Protein AF-A0A433VHS5-F1 (afdb_monomer_lite)

Secondary structure (DSSP, 8-state):
--SSTT---HHHHHHHHHHHHHTGGG--HHHHHHHHHHTT-HHHHHHHHHHHT-

pLDDT: mean 89.33, std 12.87, range [49.38, 97.88]

Structure (mmCIF, N/CA/C/O backbone):
data_AF-A0A433VHS5-F1
#
_entry.id   AF-A0A433VHS5-F1
#
loop_
_atom_site.group_PDB
_atom_site.id
_atom_site.type_symbol
_atom_site.label_atom_id
_atom_site.label_alt_id
_atom_site.label_comp_id
_atom_site.label_asym_id
_atom_site.label_entity_id
_atom_site.label_seq_id
_atom_site.pdbx_PDB_ins_code
_atom_site.Cartn_x
_atom_site.Cartn_y
_atom_site.Cartn_z
_atom_site.occupancy
_atom_site.B_iso_or_equiv
_atom_site.auth_seq_id
_atom_site.auth_comp_id
_atom_site.auth_asym_id
_atom_site.auth_atom_id
_atom_site.pdbx_PDB_model_num
ATOM 1 N N . MET A 1 1 ? 16.622 1.155 -10.119 1.00 49.38 1 MET A N 1
ATOM 2 C CA . MET A 1 1 ? 16.378 2.451 -9.449 1.00 49.38 1 MET A CA 1
ATOM 3 C C . MET A 1 1 ? 15.954 2.112 -8.029 1.00 49.38 1 MET A C 1
ATOM 5 O O . MET A 1 1 ? 15.025 1.341 -7.891 1.00 49.38 1 MET A O 1
ATOM 9 N N . LEU A 1 2 ? 16.688 2.537 -6.997 1.00 58.72 2 LEU A N 1
ATOM 10 C CA . LEU A 1 2 ? 16.376 2.195 -5.601 1.00 58.72 2 LEU A CA 1
ATOM 11 C C . LEU A 1 2 ? 15.496 3.306 -5.030 1.00 58.72 2 LEU A C 1
ATOM 13 O O . LEU A 1 2 ? 16.009 4.334 -4.590 1.00 58.72 2 LEU A O 1
ATOM 17 N N . TRP A 1 3 ? 14.179 3.145 -5.110 1.00 59.06 3 TRP A N 1
ATOM 18 C CA . TRP A 1 3 ? 13.262 4.067 -4.446 1.00 59.06 3 TRP A CA 1
ATOM 19 C C . TRP A 1 3 ? 13.546 4.063 -2.936 1.00 59.06 3 TRP A C 1
ATOM 21 O O . TRP A 1 3 ? 13.802 3.018 -2.347 1.00 59.06 3 TRP A O 1
ATOM 31 N N . GLY A 1 4 ? 13.592 5.242 -2.316 1.00 62.78 4 GLY A N 1
ATOM 32 C CA . GLY A 1 4 ? 13.687 5.372 -0.859 1.00 62.78 4 GLY A CA 1
ATOM 33 C C . GLY A 1 4 ? 15.043 5.074 -0.197 1.00 62.78 4 GLY A C 1
ATOM 34 O O . GLY A 1 4 ? 15.231 5.523 0.936 1.00 62.78 4 GLY A O 1
ATOM 35 N N . LYS A 1 5 ? 16.025 4.418 -0.849 1.00 56.25 5 LYS A N 1
ATOM 36 C CA . LYS A 1 5 ? 17.324 4.133 -0.196 1.00 56.25 5 LYS A CA 1
ATOM 37 C C . LYS A 1 5 ? 18.059 5.423 0.196 1.00 56.25 5 LYS A C 1
ATOM 39 O O . LYS A 1 5 ? 18.635 6.115 -0.640 1.00 56.25 5 LYS A O 1
ATOM 44 N N . GLY A 1 6 ? 18.044 5.711 1.500 1.00 61.47 6 GLY A N 1
ATOM 45 C CA . GLY A 1 6 ? 18.782 6.792 2.162 1.00 61.47 6 GLY A CA 1
ATOM 46 C C . GLY A 1 6 ? 17.960 8.015 2.584 1.00 61.47 6 GLY A C 1
ATOM 47 O O . GLY A 1 6 ? 18.495 8.859 3.299 1.00 61.47 6 GLY A O 1
ATOM 48 N N . LYS A 1 7 ? 16.686 8.139 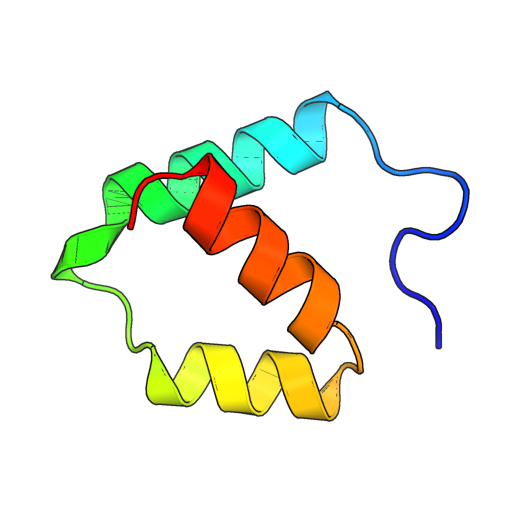2.176 1.00 60.69 7 LYS A N 1
ATOM 49 C CA . LYS A 1 7 ? 15.801 9.263 2.561 1.00 60.69 7 LYS A CA 1
ATOM 50 C C . LYS A 1 7 ? 14.333 8.841 2.658 1.00 60.69 7 LYS A C 1
ATOM 52 O O . LYS A 1 7 ? 13.457 9.507 2.111 1.00 60.69 7 LYS A O 1
ATOM 57 N N . GLN A 1 8 ? 14.051 7.735 3.334 1.00 66.44 8 GLN A N 1
ATOM 58 C CA . GLN A 1 8 ? 12.674 7.412 3.685 1.00 66.44 8 GLN A CA 1
ATOM 59 C C . GLN A 1 8 ? 12.212 8.401 4.754 1.00 66.44 8 GLN A C 1
ATOM 61 O O . GLN A 1 8 ? 12.736 8.433 5.866 1.00 66.44 8 GLN A O 1
ATOM 66 N N . SER A 1 9 ? 11.280 9.282 4.395 1.00 85.31 9 SER A N 1
ATOM 67 C CA . SER A 1 9 ? 10.657 10.138 5.392 1.00 85.31 9 SER A CA 1
ATOM 68 C C . SER A 1 9 ? 9.708 9.291 6.225 1.00 85.31 9 SER A C 1
ATOM 70 O O . SER A 1 9 ? 8.740 8.747 5.701 1.00 85.31 9 SER A O 1
ATOM 72 N N . GLU A 1 10 ? 9.928 9.273 7.533 1.00 87.00 10 GLU A N 1
ATOM 73 C CA . GLU A 1 10 ? 8.998 8.737 8.532 1.00 87.00 10 GLU A CA 1
ATOM 74 C C . GLU A 1 10 ? 7.542 9.178 8.302 1.00 87.00 10 GLU A C 1
ATOM 76 O O . GLU A 1 10 ? 6.600 8.424 8.533 1.00 87.00 10 GLU A O 1
ATOM 81 N N . LYS A 1 11 ? 7.335 10.410 7.813 1.00 90.44 11 LYS A N 1
ATOM 82 C CA . LYS A 1 11 ? 6.000 10.903 7.464 1.00 90.44 11 LYS A CA 1
ATOM 83 C C . LYS A 1 11 ? 5.429 10.175 6.245 1.00 90.44 11 LYS A C 1
ATOM 85 O O . LYS A 1 11 ? 4.311 9.688 6.322 1.00 90.44 11 LYS A O 1
ATOM 90 N N . GLN A 1 12 ? 6.196 10.081 5.158 1.00 88.12 12 GLN A N 1
ATOM 91 C CA . GLN A 1 12 ? 5.757 9.401 3.934 1.00 88.12 12 GLN A CA 1
ATOM 92 C C . GLN A 1 12 ? 5.444 7.928 4.194 1.00 88.12 12 GLN A C 1
ATOM 94 O O . GLN A 1 12 ? 4.462 7.415 3.671 1.00 88.12 12 GLN A O 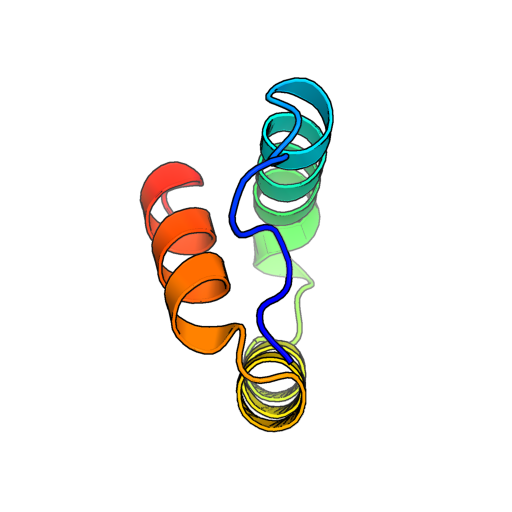1
ATOM 99 N N . TRP A 1 13 ? 6.244 7.267 5.033 1.00 92.62 13 TRP A N 1
ATOM 100 C CA . TRP A 1 13 ? 5.981 5.888 5.423 1.00 92.62 13 TRP A CA 1
ATOM 101 C C . TRP A 1 13 ? 4.651 5.753 6.168 1.00 92.62 13 TRP A C 1
ATOM 103 O O . TRP A 1 13 ? 3.798 4.967 5.765 1.00 92.62 13 TRP A O 1
ATOM 113 N N . ARG A 1 14 ? 4.407 6.595 7.183 1.00 94.06 14 ARG A N 1
ATOM 114 C CA . ARG A 1 14 ? 3.117 6.613 7.893 1.00 94.06 14 ARG A CA 1
ATOM 115 C C . ARG A 1 14 ? 1.931 6.916 6.980 1.00 94.06 14 ARG A C 1
ATOM 117 O O . ARG A 1 14 ? 0.872 6.326 7.178 1.00 94.06 14 ARG A O 1
ATOM 124 N N . ASP A 1 15 ? 2.104 7.796 5.995 1.00 94.56 15 ASP A N 1
ATOM 125 C CA . ASP A 1 15 ? 1.059 8.107 5.017 1.00 94.56 15 ASP A CA 1
ATOM 126 C C . ASP A 1 15 ? 0.717 6.863 4.169 1.00 94.56 15 ASP A C 1
ATOM 128 O O . ASP A 1 15 ? -0.460 6.540 4.005 1.00 94.56 15 ASP A O 1
ATOM 132 N N . VAL A 1 16 ? 1.726 6.108 3.708 1.00 93.56 16 VAL A N 1
ATOM 133 C CA . VAL A 1 16 ? 1.534 4.830 2.990 1.00 93.56 16 VAL A CA 1
ATOM 134 C C . VAL A 1 16 ? 0.793 3.814 3.862 1.00 93.56 16 VAL A C 1
ATOM 136 O O . VAL A 1 16 ? -0.229 3.279 3.432 1.00 93.56 16 VAL A O 1
ATOM 139 N N . LEU A 1 17 ? 1.244 3.591 5.102 1.00 95.81 17 LEU A N 1
ATOM 140 C CA . LEU A 1 17 ? 0.584 2.660 6.027 1.00 95.81 17 LEU A CA 1
ATOM 141 C C . LEU A 1 17 ? -0.871 3.063 6.311 1.00 95.81 17 LEU A C 1
ATOM 143 O O . LEU A 1 17 ? -1.749 2.206 6.406 1.00 95.81 17 LEU A O 1
ATOM 147 N N . GLY A 1 18 ? -1.136 4.365 6.441 1.00 96.06 18 GLY A N 1
ATOM 148 C CA . GLY A 1 18 ? -2.481 4.898 6.648 1.00 96.06 18 GLY A CA 1
ATOM 149 C C . GLY A 1 18 ? -3.414 4.613 5.472 1.00 96.06 18 GLY A C 1
ATOM 150 O O . GLY A 1 18 ? -4.543 4.173 5.687 1.00 96.06 18 GLY A O 1
ATOM 151 N N . ILE A 1 19 ? -2.938 4.805 4.237 1.00 95.44 19 ILE A N 1
ATOM 152 C CA . ILE A 1 19 ? -3.707 4.503 3.020 1.00 95.44 19 ILE A CA 1
ATOM 153 C C . ILE A 1 19 ? -4.010 3.009 2.933 1.00 95.44 19 ILE A C 1
ATOM 155 O O . ILE A 1 19 ? -5.159 2.641 2.697 1.00 95.44 19 ILE A O 1
ATOM 159 N N . LEU A 1 20 ? -3.005 2.161 3.164 1.00 96.00 20 LEU A N 1
ATOM 160 C CA . LEU A 1 20 ? -3.161 0.710 3.111 1.00 96.00 20 LEU A CA 1
ATOM 161 C C . LEU A 1 20 ? -4.222 0.206 4.098 1.00 96.00 20 LEU A C 1
ATOM 163 O O . LEU A 1 20 ? -5.096 -0.566 3.715 1.00 96.00 20 LEU A O 1
ATOM 167 N N . LYS A 1 21 ? -4.204 0.703 5.340 1.00 95.94 21 LYS A N 1
ATOM 168 C CA . LYS A 1 21 ? -5.222 0.371 6.351 1.00 95.94 21 LYS A CA 1
ATOM 169 C C . LYS A 1 21 ? -6.608 0.884 5.969 1.00 95.94 21 LYS A C 1
ATOM 171 O O . LYS A 1 21 ? -7.592 0.175 6.136 1.00 95.94 21 LYS A O 1
ATOM 176 N N . ALA A 1 22 ? -6.694 2.121 5.479 1.00 96.81 22 ALA A N 1
ATOM 177 C CA . ALA A 1 22 ? -7.970 2.754 5.153 1.00 96.81 22 ALA A CA 1
ATOM 178 C C . ALA A 1 22 ? -8.650 2.148 3.916 1.00 96.81 22 ALA A C 1
ATOM 180 O O . ALA A 1 22 ? -9.869 2.236 3.795 1.00 96.81 22 ALA A O 1
ATOM 181 N N . GLN A 1 23 ? -7.871 1.576 2.995 1.00 95.88 23 GLN A N 1
ATOM 182 C CA . GLN A 1 23 ? -8.353 1.038 1.722 1.00 95.88 23 GLN A CA 1
ATOM 183 C C . GLN A 1 23 ? -8.258 -0.491 1.640 1.00 95.88 23 GLN A C 1
ATOM 185 O O . GLN A 1 23 ? -8.481 -1.035 0.569 1.00 95.88 23 GLN A O 1
ATOM 190 N N . PHE A 1 24 ? -7.943 -1.193 2.732 1.00 93.50 24 PHE A N 1
ATOM 191 C CA . PHE A 1 24 ? -7.708 -2.645 2.730 1.00 93.50 24 PHE A CA 1
A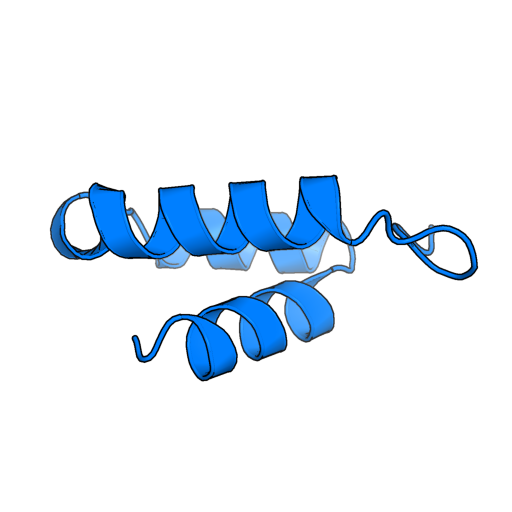TOM 192 C C . PHE A 1 24 ? -8.753 -3.433 1.915 1.00 93.50 24 PHE A C 1
ATOM 194 O O . PHE A 1 24 ? -8.400 -4.165 0.997 1.00 93.50 24 PHE A O 1
ATOM 201 N N . ASP A 1 25 ? -10.044 -3.197 2.158 1.00 93.94 25 ASP A N 1
ATOM 202 C CA . ASP A 1 25 ? -11.124 -3.921 1.471 1.00 93.94 25 ASP A CA 1
ATOM 203 C C . ASP A 1 25 ? -11.318 -3.526 -0.010 1.00 93.94 25 ASP A C 1
ATOM 205 O O . ASP A 1 25 ? -11.974 -4.246 -0.763 1.00 93.94 25 ASP A O 1
ATOM 209 N N . SER A 1 26 ? -10.800 -2.370 -0.437 1.00 94.69 26 SER A N 1
ATOM 210 C CA . SER A 1 26 ? -10.998 -1.801 -1.780 1.00 94.69 26 SER A CA 1
ATOM 211 C C . SER A 1 26 ? -9.756 -1.884 -2.673 1.00 94.69 26 SER A C 1
ATOM 213 O O . SER A 1 26 ? -9.838 -1.573 -3.865 1.00 94.69 26 SER A O 1
ATOM 215 N N . LEU A 1 27 ? -8.606 -2.287 -2.123 1.00 93.06 27 LEU A N 1
ATOM 216 C CA . LEU A 1 27 ? -7.354 -2.384 -2.863 1.00 93.06 27 LEU A CA 1
ATOM 217 C C . LEU A 1 27 ? -7.349 -3.582 -3.814 1.00 93.06 27 LEU A C 1
ATOM 219 O O . LEU A 1 27 ? -7.601 -4.726 -3.441 1.00 93.06 27 LEU A O 1
ATOM 223 N N . GLU A 1 28 ? -6.942 -3.330 -5.056 1.00 95.81 28 GLU A N 1
ATOM 224 C CA . GLU A 1 28 ? -6.620 -4.392 -6.003 1.00 95.81 28 GLU A CA 1
ATOM 225 C C . GLU A 1 28 ? -5.165 -4.846 -5.801 1.00 95.81 28 GLU A C 1
ATOM 227 O O . GLU A 1 28 ? -4.225 -4.329 -6.411 1.00 95.81 28 GLU A O 1
ATOM 232 N N . TYR A 1 29 ? -4.969 -5.831 -4.923 1.00 94.06 29 TYR A N 1
ATOM 233 C CA . TYR A 1 29 ? -3.642 -6.332 -4.546 1.00 94.06 29 TYR A CA 1
ATOM 234 C C . TYR A 1 29 ? -2.812 -6.812 -5.733 1.00 94.06 29 TYR A C 1
ATOM 236 O O . TYR A 1 29 ? -1.621 -6.516 -5.812 1.00 94.06 29 TYR A O 1
ATOM 244 N N . SER A 1 30 ? -3.432 -7.509 -6.685 1.00 95.88 30 SER A N 1
ATOM 245 C CA . SER A 1 30 ? -2.738 -8.001 -7.876 1.00 95.88 30 SER A CA 1
ATOM 246 C C . SER A 1 30 ? -2.164 -6.862 -8.718 1.00 95.88 30 SER A C 1
ATOM 248 O O . SER A 1 30 ? -1.047 -6.982 -9.217 1.00 95.88 30 SER A O 1
ATOM 250 N N . TYR A 1 31 ? -2.887 -5.746 -8.833 1.00 96.12 31 TYR A N 1
ATOM 251 C CA . TYR A 1 31 ? -2.417 -4.556 -9.536 1.00 96.12 31 TYR A CA 1
ATOM 252 C C . TYR A 1 31 ? -1.279 -3.869 -8.775 1.00 96.12 31 TYR A C 1
ATOM 254 O O . TYR A 1 31 ? -0.253 -3.531 -9.368 1.00 96.12 31 TYR A O 1
ATOM 262 N N . LEU A 1 32 ? -1.417 -3.724 -7.451 1.00 95.06 32 LEU A N 1
ATOM 263 C CA . LEU A 1 32 ? -0.377 -3.137 -6.602 1.00 95.06 32 LEU A CA 1
ATOM 264 C C . LEU A 1 32 ? 0.939 -3.924 -6.661 1.00 95.06 32 LEU A C 1
ATOM 266 O O . LEU A 1 32 ? 2.003 -3.325 -6.806 1.00 95.06 32 LEU A O 1
ATOM 270 N N . ILE A 1 33 ? 0.859 -5.255 -6.579 1.00 96.06 33 ILE A N 1
ATOM 271 C CA . ILE A 1 33 ? 2.021 -6.149 -6.640 1.00 96.06 33 ILE A CA 1
ATOM 272 C C . ILE A 1 33 ? 2.703 -6.041 -8.008 1.00 96.06 33 ILE A C 1
ATOM 274 O O . ILE A 1 33 ? 3.919 -5.871 -8.057 1.00 96.06 33 ILE A O 1
ATOM 278 N N . ASN A 1 34 ? 1.935 -6.032 -9.106 1.00 97.88 34 ASN A N 1
ATOM 279 C CA . ASN A 1 34 ? 2.482 -5.880 -10.462 1.00 97.88 34 ASN A CA 1
ATOM 280 C C . ASN A 1 34 ? 3.313 -4.595 -10.602 1.00 97.88 34 ASN A C 1
ATOM 282 O O . ASN A 1 34 ? 4.436 -4.602 -11.110 1.00 97.88 34 ASN A O 1
ATOM 286 N N . TRP A 1 35 ? 2.780 -3.478 -10.099 1.00 97.44 35 TRP A N 1
ATOM 287 C CA . TRP A 1 35 ? 3.500 -2.207 -10.114 1.00 97.44 35 TRP A CA 1
ATOM 288 C C . TRP A 1 35 ? 4.705 -2.201 -9.183 1.00 97.44 35 TRP A C 1
ATOM 290 O O . TRP A 1 35 ? 5.734 -1.622 -9.532 1.00 97.44 35 TRP A O 1
ATOM 300 N N . ALA A 1 36 ? 4.615 -2.848 -8.024 1.00 96.25 36 ALA A N 1
ATOM 301 C CA . ALA A 1 36 ? 5.733 -2.927 -7.097 1.00 96.25 36 ALA A CA 1
ATOM 302 C C . ALA A 1 36 ? 6.907 -3.731 -7.673 1.00 96.25 36 ALA A C 1
ATOM 304 O O . ALA A 1 36 ? 8.060 -3.337 -7.492 1.00 96.25 36 ALA A O 1
ATOM 305 N N . GLU A 1 37 ? 6.633 -4.804 -8.415 1.00 96.56 37 GLU A N 1
ATOM 306 C CA . GLU A 1 37 ? 7.650 -5.544 -9.167 1.00 96.56 37 GLU A CA 1
ATOM 307 C C . GLU A 1 37 ? 8.259 -4.682 -10.277 1.00 96.56 37 GLU A C 1
ATOM 309 O O . GLU A 1 37 ? 9.481 -4.536 -10.343 1.00 96.56 37 GLU A O 1
ATOM 314 N N . TYR A 1 38 ? 7.418 -4.036 -11.095 1.00 97.19 38 TYR A N 1
ATOM 315 C CA . TYR A 1 38 ? 7.868 -3.173 -12.193 1.00 97.19 38 TYR A CA 1
ATOM 316 C C . TYR A 1 38 ? 8.755 -2.011 -11.714 1.00 97.19 38 TYR A C 1
ATOM 318 O O . TYR A 1 38 ? 9.752 -1.667 -12.351 1.00 97.19 38 TYR A O 1
ATOM 326 N N . LEU A 1 39 ? 8.414 -1.415 -10.569 1.00 95.94 39 LEU A N 1
ATOM 327 C CA . LEU A 1 39 ? 9.155 -0.308 -9.962 1.00 95.94 39 LEU A CA 1
ATOM 328 C C . LEU A 1 39 ? 10.328 -0.771 -9.079 1.00 95.94 39 LEU A C 1
ATOM 330 O O . LEU A 1 39 ? 11.072 0.075 -8.580 1.00 95.94 39 LEU A O 1
ATOM 334 N N . ALA A 1 40 ? 10.514 -2.085 -8.905 1.00 95.69 40 ALA A N 1
ATOM 335 C CA . ALA A 1 40 ? 11.502 -2.694 -8.015 1.00 95.69 40 ALA A C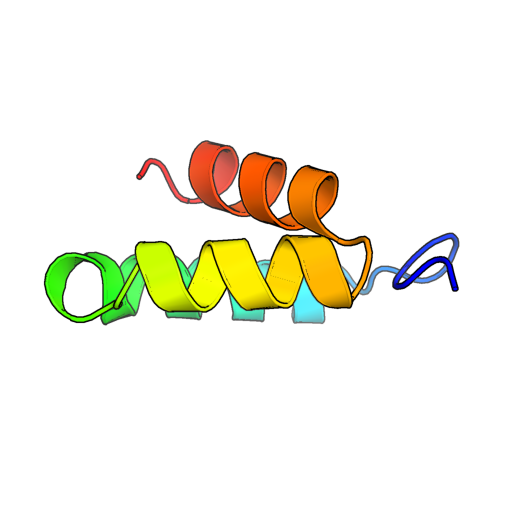A 1
ATOM 336 C C . ALA A 1 40 ? 11.386 -2.228 -6.545 1.00 95.69 40 ALA A C 1
ATOM 338 O O . ALA A 1 40 ? 12.390 -1.944 -5.890 1.00 95.69 40 ALA A O 1
ATOM 339 N N . ILE A 1 41 ? 10.151 -2.157 -6.037 1.00 94.06 41 ILE A N 1
ATOM 340 C CA . ILE A 1 41 ? 9.799 -1.808 -4.647 1.00 94.06 41 ILE A CA 1
ATOM 341 C C . ILE A 1 41 ? 8.979 -2.901 -3.943 1.00 94.06 41 ILE A C 1
ATOM 343 O O . ILE A 1 41 ? 8.370 -2.642 -2.909 1.00 94.06 41 ILE A O 1
ATOM 347 N N . ALA A 1 42 ? 8.940 -4.119 -4.494 1.00 95.38 42 ALA A N 1
ATOM 348 C CA . ALA A 1 42 ? 8.174 -5.239 -3.939 1.00 95.38 42 ALA A CA 1
ATOM 349 C C . ALA A 1 42 ? 8.528 -5.549 -2.472 1.00 95.38 42 ALA A C 1
ATOM 351 O O . ALA A 1 42 ? 7.638 -5.832 -1.677 1.00 95.38 42 ALA A O 1
ATOM 352 N N . GLU A 1 43 ? 9.804 -5.423 -2.095 1.00 94.06 43 GLU A N 1
ATOM 353 C CA . GLU A 1 43 ? 10.262 -5.581 -0.707 1.00 94.06 43 GLU A CA 1
ATOM 354 C C . GLU A 1 43 ? 9.626 -4.530 0.216 1.00 94.06 43 GLU A C 1
ATOM 356 O O . GLU A 1 43 ? 8.986 -4.884 1.202 1.00 94.06 43 GLU A O 1
ATOM 361 N N . SER A 1 44 ? 9.686 -3.249 -0.162 1.00 93.56 44 SER A N 1
ATOM 362 C CA . SER A 1 44 ? 9.062 -2.162 0.603 1.00 93.56 44 SER A CA 1
ATOM 363 C C . SER A 1 44 ? 7.539 -2.285 0.674 1.00 93.56 44 SER A C 1
ATOM 365 O O . SER A 1 44 ? 6.943 -1.937 1.688 1.00 93.56 44 SER A O 1
ATOM 367 N N . LEU A 1 45 ? 6.889 -2.781 -0.385 1.00 95.00 45 LEU A N 1
ATOM 368 C CA . LEU A 1 45 ? 5.452 -3.052 -0.343 1.00 95.00 45 LEU A CA 1
ATOM 369 C C . LEU A 1 45 ? 5.131 -4.190 0.639 1.00 95.00 45 LEU A C 1
ATOM 371 O O . LEU A 1 45 ? 4.177 -4.081 1.406 1.00 95.00 45 LEU A O 1
ATOM 375 N N . SER A 1 46 ? 5.939 -5.253 0.645 1.00 95.44 46 SER A N 1
ATOM 376 C CA . SER A 1 46 ? 5.785 -6.360 1.592 1.00 95.44 46 SER A CA 1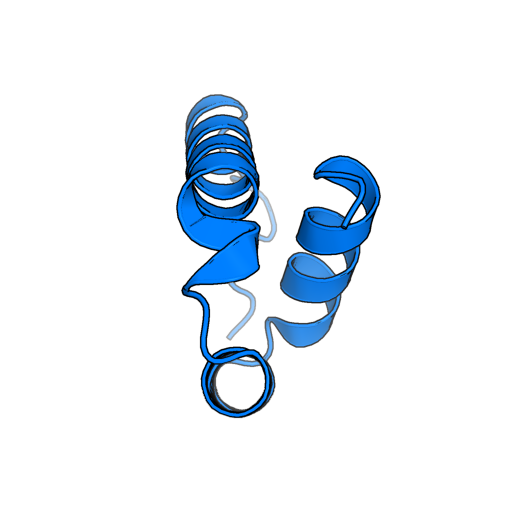
ATOM 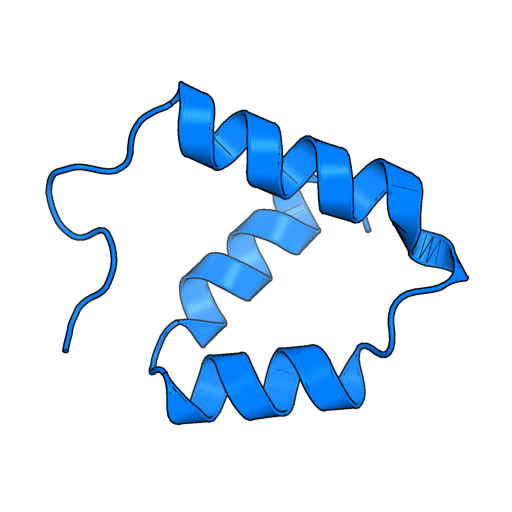377 C C . SER A 1 46 ? 5.952 -5.895 3.040 1.00 95.44 46 SER A C 1
ATOM 379 O O . SER A 1 46 ? 5.153 -6.275 3.893 1.00 95.44 46 SER A O 1
ATOM 381 N N . GLU A 1 47 ? 6.955 -5.062 3.325 1.00 95.75 47 GLU A N 1
ATOM 382 C CA . GLU A 1 47 ? 7.143 -4.445 4.646 1.00 95.75 47 GLU A CA 1
ATOM 383 C C . GLU A 1 47 ? 5.929 -3.598 5.041 1.00 95.75 47 GLU A C 1
ATOM 385 O O . GLU A 1 47 ? 5.421 -3.716 6.157 1.00 95.75 47 GLU A O 1
ATOM 390 N N . ALA A 1 48 ? 5.405 -2.802 4.105 1.00 95.44 48 ALA A N 1
ATOM 391 C CA . ALA A 1 48 ? 4.245 -1.960 4.354 1.00 95.44 48 ALA A CA 1
ATOM 392 C C . ALA A 1 48 ? 2.979 -2.774 4.672 1.00 95.44 48 ALA A C 1
ATOM 394 O O . ALA A 1 48 ? 2.216 -2.362 5.542 1.00 95.44 48 ALA A O 1
ATOM 395 N N . PHE A 1 49 ? 2.756 -3.927 4.027 1.00 96.19 49 PHE A N 1
ATOM 396 C CA . PHE A 1 49 ? 1.642 -4.822 4.374 1.00 96.19 49 PHE A CA 1
ATOM 397 C C . PHE A 1 49 ? 1.784 -5.393 5.790 1.00 96.19 49 PHE A C 1
ATOM 399 O O . PHE A 1 49 ? 0.856 -5.279 6.593 1.00 96.19 49 PHE A O 1
ATOM 406 N N . ILE A 1 50 ? 2.975 -5.893 6.138 1.00 96.62 50 ILE A N 1
ATOM 407 C CA . ILE A 1 50 ? 3.261 -6.436 7.474 1.00 96.62 50 ILE A CA 1
ATOM 408 C C . ILE A 1 50 ? 3.031 -5.371 8.557 1.00 96.62 50 ILE A C 1
ATOM 410 O O . ILE A 1 50 ? 2.329 -5.622 9.536 1.00 96.62 50 ILE A O 1
ATOM 414 N N . GLU A 1 51 ? 3.577 -4.165 8.382 1.00 97.00 51 GLU A N 1
ATOM 415 C CA . GLU A 1 51 ? 3.408 -3.063 9.340 1.00 97.00 51 GLU A CA 1
ATOM 416 C C . GLU A 1 51 ? 1.980 -2.501 9.372 1.00 97.00 51 GLU A C 1
ATOM 418 O O . GLU A 1 51 ? 1.517 -1.970 10.395 1.00 97.00 51 GLU A O 1
ATOM 423 N N . ALA A 1 52 ? 1.256 -2.607 8.257 1.00 95.06 52 ALA A N 1
ATOM 424 C CA . ALA A 1 52 ? -0.147 -2.247 8.200 1.00 95.06 52 ALA A CA 1
ATOM 425 C C . ALA A 1 52 ? -1.064 -3.303 8.849 1.00 95.06 52 ALA A C 1
ATOM 427 O O . ALA A 1 52 ? -2.191 -2.961 9.212 1.00 95.06 52 ALA A O 1
ATOM 428 N N . GLY A 1 53 ? -0.567 -4.518 9.096 1.00 94.00 53 GLY A N 1
ATOM 429 C CA . GLY A 1 53 ? -1.313 -5.604 9.734 1.00 94.00 53 GLY A CA 1
ATOM 430 C C . GLY A 1 53 ? -2.350 -6.240 8.811 1.00 94.00 53 GLY A C 1
ATOM 431 O O . GLY A 1 53 ? -3.437 -6.587 9.274 1.00 94.00 53 GLY A O 1
ATOM 432 N N . ILE A 1 54 ? -2.025 -6.330 7.522 1.00 88.81 54 ILE A N 1
ATOM 433 C CA . ILE A 1 54 ? -2.898 -6.780 6.432 1.00 88.81 54 ILE A CA 1
ATOM 434 C C . ILE A 1 54 ? -2.221 -7.833 5.565 1.00 88.81 54 ILE A C 1
ATOM 436 O O . ILE A 1 54 ? -0.970 -7.866 5.540 1.00 88.81 54 ILE A O 1
#

Organism: NCBI:txid232991

Foldseek 3Di:
DDPPVPNDPPVVLVVLLVCCLVCVVPDPVVVVCVVCVVVVNNVVVVVSCVVSVD

Sequence (54 aa):
MLWGKGKQSEKQWRDVLGILKAQFDSLEYSYLINWAEYLAIAESLSEAFIEAGI

Radius of gyration: 11.08 Å; chains: 1; bounding box: 30×19×22 Å